Protein AF-A0A7T7ZWR4-F1 (afdb_monomer_lite)

Organism: NCBI:txid1756149

pLDDT: mean 96.73, std 4.01, range [71.0, 98.88]

Sequence (99 aa):
MNHNEAKLLYEKALEKWGHKSQLEMLQEESTELALATRKYIRNPNEETLTALASEIADVKIMMEQLALMIPDIIILSNEWCKVKLERLVKRLNENRFED

Structure (mmCIF, N/CA/C/O backbone):
data_AF-A0A7T7ZWR4-F1
#
_entry.id   AF-A0A7T7ZWR4-F1
#
loop_
_atom_site.group_PDB
_atom_site.id
_atom_site.type_symbol
_atom_site.label_atom_id
_atom_site.label_alt_id
_atom_site.label_comp_id
_atom_site.label_asym_id
_atom_site.label_entity_id
_atom_site.label_seq_id
_atom_site.pdbx_PDB_ins_code
_atom_site.Cartn_x
_atom_site.Cartn_y
_atom_site.Cartn_z
_atom_site.occupancy
_atom_site.B_iso_or_equiv
_atom_site.auth_seq_id
_atom_site.auth_comp_id
_atom_site.auth_asym_id
_atom_site.auth_atom_id
_atom_site.pdbx_PDB_model_num
ATOM 1 N N . MET A 1 1 ? 1.981 -10.400 17.057 1.00 80.38 1 MET A N 1
ATOM 2 C CA . MET A 1 1 ? 0.579 -9.964 16.950 1.00 80.38 1 MET A CA 1
ATOM 3 C C . MET A 1 1 ? -0.110 -10.858 15.937 1.00 80.38 1 MET A C 1
ATOM 5 O O . MET A 1 1 ? 0.429 -11.029 14.848 1.00 80.38 1 MET A O 1
ATOM 9 N N . ASN A 1 2 ? -1.214 -11.498 16.302 1.00 90.81 2 ASN A N 1
ATOM 10 C CA . ASN A 1 2 ? -2.021 -12.284 15.367 1.00 90.81 2 ASN A CA 1
ATOM 11 C C . ASN A 1 2 ? -3.008 -11.380 14.599 1.00 90.81 2 ASN A C 1
ATOM 13 O O . ASN A 1 2 ? -3.141 -10.195 14.902 1.00 90.81 2 ASN A O 1
ATOM 17 N N . HIS A 1 3 ? -3.701 -11.935 13.601 1.00 87.44 3 HIS A N 1
ATOM 18 C CA . HIS A 1 3 ? -4.626 -11.169 12.758 1.00 87.44 3 HIS A CA 1
ATOM 19 C C . HIS A 1 3 ? -5.762 -10.501 13.557 1.00 87.44 3 HIS A C 1
ATOM 21 O O . HIS A 1 3 ? -6.089 -9.345 13.306 1.00 87.44 3 HIS A O 1
ATOM 27 N N . ASN A 1 4 ? -6.321 -11.184 14.562 1.00 91.62 4 ASN A N 1
ATOM 28 C CA . ASN A 1 4 ? -7.406 -10.634 15.381 1.00 91.62 4 ASN A CA 1
ATOM 29 C C . ASN A 1 4 ? -6.923 -9.473 16.262 1.00 91.62 4 ASN A C 1
ATOM 31 O O . ASN A 1 4 ? -7.607 -8.461 16.380 1.00 91.62 4 ASN A O 1
ATOM 35 N N . GLU A 1 5 ? -5.734 -9.596 16.854 1.00 95.44 5 GLU A N 1
ATOM 36 C CA . GLU A 1 5 ? -5.108 -8.519 17.629 1.00 95.44 5 GLU A CA 1
ATOM 37 C C . GLU A 1 5 ? -4.815 -7.291 16.754 1.00 95.44 5 GLU A C 1
ATOM 39 O O . GLU A 1 5 ? -5.074 -6.166 17.179 1.00 95.44 5 GLU A O 1
ATOM 44 N N . ALA A 1 6 ? -4.329 -7.502 15.523 1.00 95.00 6 ALA A N 1
ATOM 45 C CA . ALA A 1 6 ? -4.081 -6.425 14.565 1.00 95.00 6 ALA A CA 1
ATOM 46 C C . ALA A 1 6 ? -5.383 -5.721 14.159 1.00 95.00 6 ALA A C 1
ATOM 48 O O . ALA A 1 6 ? -5.459 -4.495 14.196 1.00 95.00 6 ALA A O 1
ATOM 49 N N . LYS A 1 7 ? -6.441 -6.487 13.869 1.00 95.19 7 LYS A N 1
ATOM 50 C CA . LYS A 1 7 ? -7.757 -5.936 13.533 1.00 95.19 7 LYS A CA 1
ATOM 51 C C . LYS A 1 7 ? -8.318 -5.049 14.649 1.00 95.19 7 LYS A C 1
ATOM 53 O O . LYS A 1 7 ? -8.747 -3.934 14.373 1.00 95.19 7 LYS A O 1
ATOM 58 N N . LEU A 1 8 ? -8.254 -5.499 15.905 1.00 97.50 8 LEU A N 1
ATOM 59 C CA . LEU A 1 8 ? -8.688 -4.694 17.056 1.00 97.50 8 LEU A CA 1
ATOM 60 C C . LEU A 1 8 ? -7.880 -3.394 17.191 1.00 97.50 8 LEU A C 1
ATOM 62 O O . LEU A 1 8 ? -8.406 -2.377 17.641 1.00 97.50 8 LEU A O 1
ATOM 66 N N . LEU A 1 9 ? -6.594 -3.412 16.831 1.00 98.12 9 LEU A N 1
ATOM 67 C CA . LEU A 1 9 ? -5.767 -2.208 16.821 1.00 98.12 9 LEU A CA 1
ATOM 68 C C . LEU A 1 9 ? -6.203 -1.234 15.716 1.00 98.12 9 LEU A C 1
ATOM 70 O O . LEU A 1 9 ? -6.287 -0.033 15.970 1.00 98.12 9 LEU A O 1
ATOM 74 N N . TYR A 1 10 ? -6.529 -1.743 14.529 1.00 97.88 10 TYR A N 1
ATOM 75 C CA . TYR A 1 10 ? -7.039 -0.938 13.419 1.00 97.88 10 TYR A CA 1
ATOM 76 C C . TYR A 1 10 ? -8.396 -0.305 13.744 1.00 97.88 10 TYR A C 1
ATOM 78 O O . TYR A 1 10 ? -8.589 0.886 13.518 1.00 97.88 10 TYR A O 1
ATOM 86 N N . GLU A 1 11 ? -9.310 -1.056 14.363 1.00 97.81 11 GLU A N 1
ATOM 87 C CA . GLU A 1 11 ? -10.601 -0.530 14.827 1.00 97.81 11 GLU A CA 1
ATOM 88 C C . GLU A 1 11 ? -10.416 0.611 15.842 1.00 97.81 11 GLU A C 1
ATOM 90 O O . GLU A 1 11 ? -11.063 1.652 15.727 1.00 97.81 11 GLU A O 1
ATOM 95 N N . LYS A 1 12 ? -9.462 0.481 16.775 1.00 98.31 12 LYS A N 1
ATOM 96 C CA . LYS A 1 12 ? -9.113 1.565 17.713 1.00 98.31 12 LYS A CA 1
ATOM 97 C C . LYS A 1 12 ? -8.523 2.786 17.012 1.00 98.31 12 LYS A C 1
ATOM 99 O O . LYS A 1 12 ? -8.782 3.911 17.436 1.00 98.31 12 LYS A O 1
ATOM 104 N N . ALA A 1 13 ? -7.711 2.588 15.974 1.00 98.06 13 ALA A N 1
ATOM 105 C CA . ALA A 1 13 ? -7.162 3.692 15.193 1.00 98.06 13 ALA A CA 1
ATOM 106 C C . ALA A 1 13 ? -8.275 4.465 14.467 1.00 98.06 13 ALA A C 1
ATOM 108 O O . ALA A 1 13 ? -8.300 5.700 14.485 1.00 98.06 13 ALA A O 1
ATOM 109 N N . LEU A 1 14 ? -9.238 3.739 13.901 1.00 97.75 14 LEU A N 1
ATOM 110 C CA . LEU A 1 14 ? -10.416 4.314 13.259 1.00 97.75 14 LEU A CA 1
ATOM 111 C C . LEU A 1 14 ? -11.301 5.075 14.247 1.00 97.75 14 LEU A C 1
ATOM 113 O O . LEU A 1 14 ? -11.694 6.200 13.952 1.00 97.75 14 LEU A O 1
ATOM 117 N N . GLU A 1 15 ? -11.566 4.514 15.427 1.00 98.31 15 GLU A N 1
ATOM 118 C CA . GLU A 1 15 ? -12.341 5.189 16.477 1.00 98.31 15 GLU A CA 1
ATOM 119 C C . GLU A 1 15 ? -11.651 6.474 16.958 1.00 98.31 15 GLU A C 1
ATOM 121 O O . GLU A 1 15 ? -12.297 7.503 17.154 1.00 98.31 15 GLU A O 1
ATOM 126 N N . LYS A 1 16 ? -10.324 6.433 17.122 1.00 98.50 16 LYS A N 1
ATOM 127 C CA . LYS A 1 16 ? -9.553 7.545 17.683 1.00 98.50 16 LYS A CA 1
ATOM 128 C C . LYS A 1 16 ? -9.346 8.707 16.711 1.00 98.50 16 LYS A C 1
ATOM 130 O O . LYS A 1 16 ? -9.368 9.858 17.145 1.00 98.50 16 LYS A O 1
ATOM 135 N N . TRP A 1 17 ? -9.089 8.419 15.436 1.00 98.38 17 TRP A N 1
ATOM 136 C CA . TRP A 1 17 ? -8.665 9.430 14.455 1.00 98.38 17 TRP A CA 1
ATOM 137 C C . TRP A 1 17 ? -9.620 9.588 13.266 1.00 98.38 17 TRP A C 1
ATOM 139 O O . TRP A 1 17 ? -9.545 10.582 12.549 1.00 98.38 17 TRP A O 1
ATOM 149 N N . GLY A 1 18 ? -10.561 8.662 13.077 1.00 98.06 18 GLY A N 1
ATOM 150 C CA . GLY A 1 18 ? -11.566 8.728 12.020 1.00 98.06 18 GLY A CA 1
ATOM 151 C C . GLY A 1 18 ? -11.048 8.351 10.630 1.00 98.06 18 GLY A C 1
ATOM 152 O O . GLY A 1 18 ? -9.850 8.236 10.374 1.00 98.06 18 GLY A O 1
ATOM 153 N N . HIS A 1 19 ? -11.988 8.170 9.699 1.00 98.25 19 HIS A N 1
ATOM 154 C CA . HIS A 1 19 ? -11.697 7.639 8.363 1.00 98.25 19 HIS A CA 1
ATOM 155 C C . HIS A 1 19 ? -10.803 8.565 7.535 1.00 98.25 19 HIS A C 1
ATOM 157 O O . HIS A 1 19 ? -9.907 8.103 6.836 1.00 98.25 19 HIS A O 1
ATOM 163 N N . LYS A 1 20 ? -11.031 9.883 7.618 1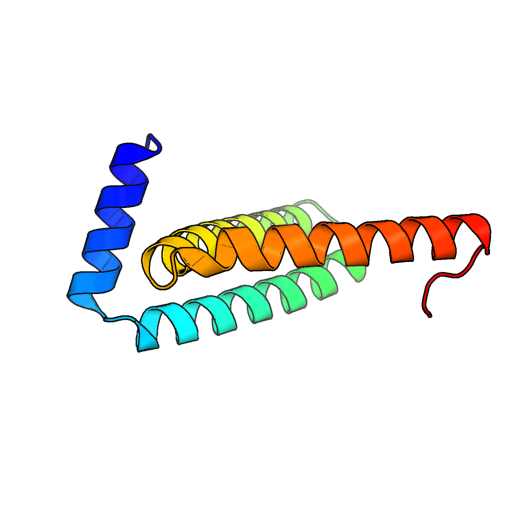.00 98.31 20 LYS A N 1
ATOM 164 C CA . LYS A 1 20 ? -10.272 10.864 6.834 1.00 98.31 20 LYS A CA 1
ATOM 165 C C . LYS A 1 20 ? -8.772 10.761 7.122 1.00 98.31 20 LYS A C 1
ATOM 167 O O . LYS A 1 20 ? -7.997 10.652 6.182 1.00 98.31 20 LYS A O 1
ATOM 172 N N . SER A 1 21 ? -8.384 10.729 8.396 1.00 98.56 21 SER A N 1
ATOM 173 C CA . SER A 1 21 ? -6.973 10.645 8.778 1.00 98.56 21 SER A CA 1
ATOM 174 C C . SER A 1 21 ? -6.332 9.318 8.374 1.00 98.56 21 SER A C 1
ATOM 176 O O . SER A 1 21 ? -5.171 9.313 7.988 1.00 98.56 21 SER A O 1
ATOM 178 N N . GLN A 1 22 ? -7.075 8.204 8.379 1.00 98.50 22 GLN A N 1
ATOM 179 C CA . GLN A 1 22 ? -6.541 6.935 7.868 1.00 98.50 22 GLN A CA 1
ATOM 180 C C . GLN A 1 22 ? -6.373 6.937 6.340 1.00 98.50 22 GLN A C 1
ATOM 182 O O . GLN A 1 22 ? -5.442 6.326 5.827 1.00 98.50 22 GLN A O 1
ATOM 187 N N 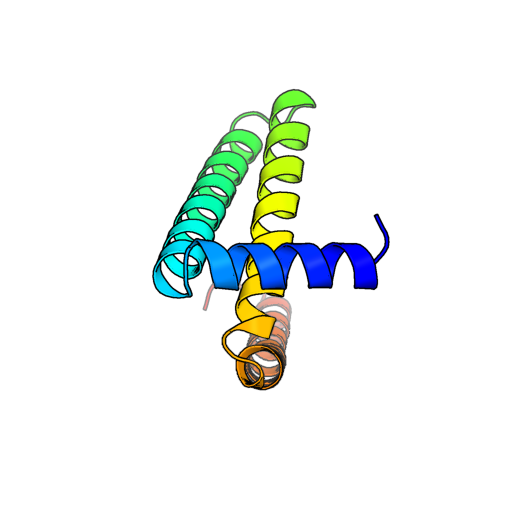. LEU A 1 23 ? -7.230 7.639 5.594 1.00 98.38 23 LEU A N 1
ATOM 188 C CA . LEU A 1 23 ? -7.052 7.808 4.146 1.00 98.38 23 LEU A CA 1
ATOM 189 C C . LEU A 1 23 ? -5.874 8.733 3.809 1.00 98.38 23 LEU A C 1
ATOM 191 O O . LEU A 1 23 ? -5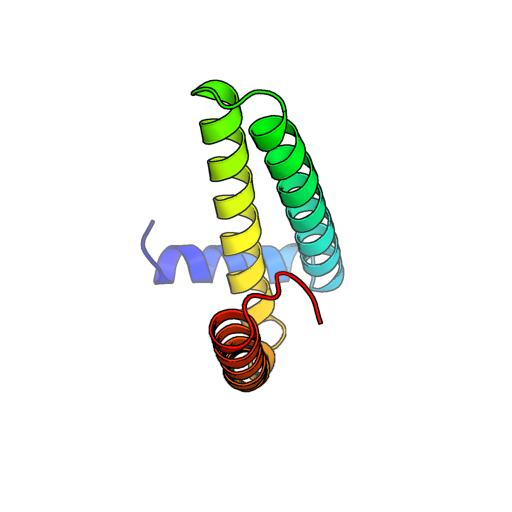.138 8.451 2.867 1.00 98.38 23 LEU A O 1
ATOM 195 N N . GLU A 1 24 ? -5.680 9.807 4.579 1.00 98.62 24 GLU A N 1
ATOM 196 C CA . GLU A 1 24 ? -4.506 10.684 4.461 1.00 98.62 24 GLU A CA 1
ATOM 197 C C . GLU A 1 24 ? -3.217 9.905 4.761 1.00 98.62 24 GLU A C 1
ATOM 199 O O . GLU A 1 24 ? -2.271 9.985 3.983 1.00 98.62 24 GLU A O 1
ATOM 204 N N . MET A 1 25 ? -3.223 9.065 5.801 1.00 98.62 25 MET A N 1
ATOM 205 C CA . MET A 1 25 ? -2.099 8.182 6.119 1.00 98.62 25 MET A CA 1
ATOM 206 C C . MET A 1 25 ? -1.831 7.168 4.997 1.00 98.62 25 MET A C 1
ATOM 208 O O . MET A 1 25 ? -0.707 7.044 4.535 1.00 98.62 25 MET A O 1
ATOM 212 N N . LEU A 1 26 ? -2.862 6.504 4.456 1.00 98.56 26 LEU A N 1
ATOM 213 C CA . LEU A 1 26 ? -2.701 5.600 3.307 1.00 98.56 26 LEU A CA 1
ATOM 214 C C . LEU A 1 26 ? -2.027 6.300 2.113 1.00 98.56 26 LEU A C 1
ATOM 216 O O . LEU A 1 26 ? -1.210 5.690 1.420 1.00 98.56 26 LEU A O 1
ATOM 220 N N . GLN A 1 27 ? -2.386 7.560 1.850 1.00 98.69 27 GLN A N 1
ATOM 221 C CA . GLN A 1 27 ? -1.778 8.364 0.790 1.00 98.69 27 GLN A CA 1
ATOM 222 C C . GLN A 1 27 ? -0.298 8.668 1.080 1.00 98.69 27 GLN A C 1
ATOM 224 O O . GLN A 1 27 ? 0.524 8.581 0.162 1.00 98.69 27 GLN A O 1
ATOM 229 N N . GLU A 1 28 ? 0.028 9.040 2.319 1.00 98.75 28 GLU A N 1
ATOM 230 C CA . GLU A 1 28 ? 1.393 9.323 2.776 1.00 98.75 28 GLU A CA 1
ATOM 231 C C . GLU A 1 28 ? 2.286 8.089 2.609 1.00 98.75 28 GLU A C 1
ATOM 233 O O . GLU A 1 28 ? 3.211 8.130 1.797 1.00 98.75 28 GLU A O 1
ATOM 238 N N . GLU A 1 29 ? 1.900 6.957 3.196 1.00 98.69 29 GLU A N 1
ATOM 239 C CA . GLU A 1 29 ? 2.644 5.688 3.128 1.00 98.69 29 GLU A CA 1
ATOM 240 C C . GLU A 1 29 ? 2.816 5.192 1.680 1.00 98.69 29 GLU A C 1
ATOM 242 O O . GLU A 1 29 ? 3.869 4.709 1.261 1.00 98.69 29 GLU A O 1
ATOM 247 N N . SER A 1 30 ? 1.792 5.374 0.834 1.00 98.75 30 SER A N 1
ATOM 248 C CA . SER A 1 30 ? 1.896 5.042 -0.597 1.00 98.75 30 SER A CA 1
ATOM 249 C C . SER A 1 30 ? 2.915 5.925 -1.330 1.00 98.75 30 SER A C 1
ATOM 251 O O . SER A 1 30 ? 3.561 5.483 -2.287 1.00 98.75 30 SER A O 1
ATOM 253 N N . THR A 1 31 ? 3.062 7.180 -0.901 1.00 98.75 31 THR A N 1
ATOM 254 C CA . THR A 1 31 ? 4.052 8.119 -1.444 1.00 98.75 31 THR A CA 1
ATOM 255 C C . THR A 1 31 ? 5.453 7.769 -0.951 1.00 98.75 31 THR A C 1
ATOM 257 O O . THR A 1 31 ? 6.399 7.773 -1.748 1.00 98.75 31 THR A O 1
ATOM 260 N N . GLU A 1 32 ? 5.598 7.409 0.321 1.00 98.81 32 GLU A N 1
ATOM 261 C CA . GLU A 1 32 ? 6.866 6.964 0.902 1.00 98.81 32 GLU A CA 1
ATOM 262 C C . GLU A 1 32 ? 7.358 5.670 0.246 1.00 98.81 32 GLU A C 1
ATOM 264 O O . GLU A 1 32 ? 8.511 5.616 -0.202 1.00 98.81 32 GLU A O 1
ATOM 269 N N . LEU A 1 33 ? 6.463 4.710 -0.014 1.00 98.88 33 LEU A N 1
ATOM 270 C CA . LEU A 1 33 ? 6.762 3.515 -0.808 1.00 98.88 33 LEU A CA 1
ATOM 271 C C . LEU A 1 33 ? 7.283 3.858 -2.212 1.00 98.88 33 LEU A C 1
ATOM 273 O O . LEU A 1 33 ? 8.269 3.271 -2.681 1.00 98.88 33 LEU A O 1
ATOM 277 N N . ALA A 1 34 ? 6.664 4.822 -2.900 1.00 98.81 34 ALA A N 1
ATOM 278 C CA . ALA A 1 34 ? 7.133 5.266 -4.212 1.00 98.81 34 ALA A CA 1
ATOM 279 C C . ALA A 1 34 ? 8.548 5.878 -4.136 1.00 98.81 34 ALA A C 1
ATOM 281 O O . ALA A 1 34 ? 9.410 5.586 -4.979 1.00 98.81 34 ALA A O 1
ATOM 282 N N . LEU A 1 35 ? 8.827 6.683 -3.105 1.00 98.75 35 LEU A N 1
ATOM 283 C CA . LEU A 1 35 ? 10.144 7.281 -2.871 1.00 98.75 35 LEU A CA 1
ATOM 284 C C . LEU A 1 35 ? 11.202 6.227 -2.508 1.00 98.75 35 LEU A C 1
ATOM 286 O O . LEU A 1 35 ? 12.312 6.272 -3.053 1.00 98.75 35 LEU A O 1
ATOM 290 N N . ALA A 1 36 ? 10.882 5.267 -1.640 1.00 98.75 36 ALA A N 1
ATOM 291 C CA . ALA A 1 36 ? 11.773 4.168 -1.270 1.00 98.75 36 ALA A CA 1
ATOM 292 C C . ALA A 1 36 ? 12.087 3.268 -2.471 1.00 98.75 36 ALA A C 1
ATOM 294 O O . ALA A 1 36 ? 13.252 2.941 -2.709 1.00 98.75 36 ALA A O 1
ATOM 295 N N . THR A 1 37 ? 11.086 2.985 -3.310 1.00 98.81 37 THR A N 1
ATOM 296 C CA . THR A 1 37 ? 11.272 2.268 -4.580 1.00 98.81 37 THR A CA 1
ATOM 297 C C . THR A 1 37 ? 12.282 2.997 -5.467 1.00 98.81 37 THR A C 1
ATOM 299 O O . THR A 1 37 ? 13.229 2.392 -5.975 1.00 98.81 37 THR A O 1
ATOM 302 N N . ARG A 1 38 ? 12.156 4.325 -5.607 1.00 98.69 38 ARG A N 1
ATOM 303 C CA . ARG A 1 38 ? 13.110 5.130 -6.387 1.00 98.69 38 ARG A CA 1
ATOM 304 C C . ARG A 1 38 ? 14.521 5.110 -5.794 1.00 98.69 38 ARG A C 1
ATOM 306 O O . ARG A 1 38 ? 15.490 5.087 -6.558 1.00 98.69 38 ARG A O 1
ATOM 313 N N . LYS A 1 39 ? 14.655 5.133 -4.464 1.00 98.56 39 LYS A N 1
ATOM 314 C CA . LYS A 1 39 ? 15.955 5.030 -3.776 1.00 98.56 39 LYS A CA 1
ATOM 315 C C . LYS A 1 39 ? 16.613 3.673 -4.044 1.00 98.56 39 LYS A C 1
ATOM 317 O O . LYS A 1 39 ? 17.782 3.662 -4.429 1.00 98.56 39 LYS A O 1
ATOM 322 N N . TYR A 1 40 ? 15.862 2.576 -3.926 1.00 98.75 40 TYR A N 1
ATOM 323 C CA . TYR A 1 40 ? 16.348 1.222 -4.202 1.00 98.75 40 TYR A CA 1
ATOM 324 C C . TYR A 1 40 ? 16.789 1.052 -5.662 1.00 98.75 40 TYR A C 1
ATOM 326 O O . TYR A 1 40 ? 17.889 0.572 -5.912 1.00 98.75 40 TYR A O 1
ATOM 334 N N . ILE A 1 41 ? 15.999 1.546 -6.627 1.00 98.56 41 ILE A N 1
ATOM 335 C CA . ILE A 1 41 ? 16.373 1.537 -8.056 1.00 98.56 41 ILE A CA 1
ATOM 336 C C . ILE A 1 41 ? 17.720 2.238 -8.292 1.00 98.56 41 ILE A C 1
ATOM 338 O O . ILE A 1 41 ? 18.516 1.791 -9.114 1.00 98.56 41 ILE A O 1
ATOM 342 N N . ARG A 1 42 ? 17.982 3.351 -7.594 1.00 98.50 42 ARG A N 1
ATOM 343 C CA . ARG A 1 42 ? 19.209 4.140 -7.777 1.00 98.50 42 ARG A CA 1
ATOM 344 C C . ARG A 1 42 ? 20.439 3.498 -7.132 1.00 98.50 42 ARG A C 1
ATOM 346 O O . ARG A 1 42 ? 21.533 3.671 -7.661 1.00 98.50 42 ARG A O 1
ATOM 353 N N . ASN A 1 43 ? 20.288 2.847 -5.981 1.00 98.06 43 ASN A N 1
ATOM 354 C CA . ASN A 1 43 ? 21.407 2.284 -5.224 1.00 98.06 43 ASN A CA 1
ATOM 355 C C . ASN A 1 43 ? 20.974 1.026 -4.451 1.00 98.06 43 ASN A C 1
ATOM 357 O O . ASN A 1 43 ? 20.754 1.117 -3.244 1.00 98.06 43 ASN A O 1
ATOM 361 N N . PRO A 1 44 ? 20.826 -0.128 -5.124 1.00 98.38 44 PRO A N 1
ATOM 362 C CA . PRO A 1 44 ? 20.313 -1.337 -4.495 1.00 98.38 44 PRO A CA 1
ATOM 363 C C . PRO A 1 44 ? 21.338 -1.915 -3.515 1.00 98.38 44 PRO A C 1
ATOM 365 O O . PRO A 1 44 ? 22.397 -2.406 -3.906 1.00 98.38 44 PRO A O 1
ATOM 368 N N . ASN A 1 45 ? 21.012 -1.862 -2.227 1.00 98.62 45 ASN A N 1
ATOM 369 C CA . ASN A 1 45 ? 21.823 -2.384 -1.128 1.00 98.62 45 ASN A CA 1
ATOM 370 C C . ASN A 1 45 ? 20.926 -2.791 0.058 1.00 98.62 45 ASN A C 1
ATOM 372 O O . ASN A 1 45 ? 19.708 -2.634 0.002 1.00 98.62 45 ASN A O 1
ATOM 376 N N . GLU A 1 46 ? 21.519 -3.328 1.125 1.00 98.56 46 GLU A N 1
ATOM 377 C CA . GLU A 1 46 ? 20.776 -3.807 2.302 1.00 98.56 46 GLU A CA 1
ATOM 378 C C . GLU A 1 46 ? 19.948 -2.703 2.981 1.00 98.56 46 GLU A C 1
ATOM 380 O O . GLU A 1 46 ? 18.797 -2.930 3.353 1.00 98.56 46 GLU A O 1
ATOM 385 N N . GLU A 1 47 ? 20.495 -1.490 3.078 1.00 98.62 47 GLU A N 1
ATOM 386 C CA . GLU A 1 47 ? 19.819 -0.337 3.680 1.00 98.62 47 GLU A CA 1
ATOM 387 C C . GLU A 1 47 ? 18.569 0.058 2.879 1.00 98.62 47 GLU A C 1
ATOM 389 O O . GLU A 1 47 ? 17.470 0.157 3.424 1.00 98.62 47 GLU A O 1
ATOM 394 N N . THR A 1 48 ? 18.713 0.236 1.565 1.00 98.62 48 THR A N 1
ATOM 395 C CA . THR A 1 48 ? 17.601 0.624 0.684 1.00 98.62 48 THR A CA 1
ATOM 396 C C . THR A 1 48 ? 16.571 -0.488 0.518 1.00 98.62 48 THR A C 1
ATOM 398 O O . THR A 1 48 ? 15.389 -0.185 0.362 1.00 98.62 48 THR A O 1
ATOM 401 N N . LEU A 1 49 ? 16.985 -1.758 0.584 1.00 98.75 49 LEU A N 1
ATOM 402 C CA . LEU A 1 49 ? 16.073 -2.902 0.615 1.00 98.75 49 LEU A CA 1
ATOM 403 C C . LEU A 1 49 ? 15.252 -2.919 1.906 1.00 98.75 49 LEU A C 1
ATOM 405 O O . LEU A 1 49 ? 14.042 -3.122 1.854 1.00 98.75 49 LEU A O 1
ATOM 409 N N . THR A 1 50 ? 15.899 -2.689 3.050 1.00 98.62 50 THR A N 1
ATOM 410 C CA . THR A 1 50 ? 15.229 -2.649 4.356 1.00 98.62 50 THR A CA 1
ATOM 411 C C . THR A 1 50 ? 14.244 -1.488 4.426 1.00 98.62 50 THR A C 1
ATOM 413 O O . THR A 1 50 ? 13.110 -1.687 4.854 1.00 98.62 50 THR A O 1
ATOM 416 N N . ALA 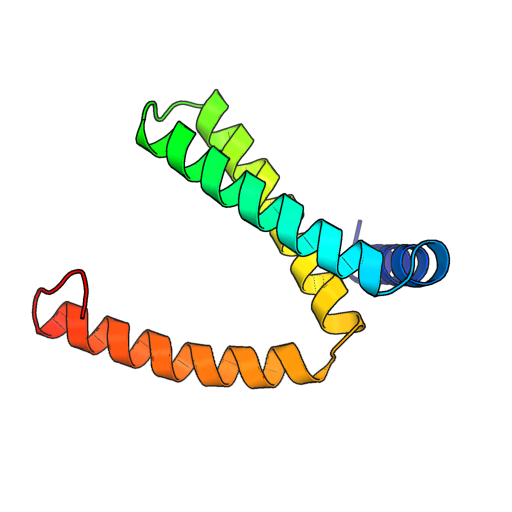A 1 51 ? 14.630 -0.307 3.929 1.00 98.62 51 ALA A N 1
ATOM 417 C CA . ALA A 1 51 ? 13.724 0.834 3.817 1.00 98.62 51 AL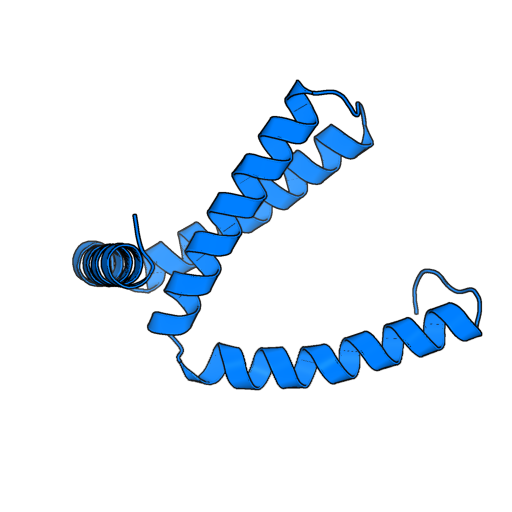A A CA 1
ATOM 418 C C . ALA A 1 51 ? 12.511 0.495 2.938 1.00 98.62 51 ALA A C 1
ATOM 420 O O . ALA A 1 51 ? 11.379 0.649 3.375 1.00 98.62 51 ALA A O 1
ATOM 421 N N . LEU A 1 52 ? 12.731 -0.061 1.740 1.00 98.75 52 LEU A N 1
ATOM 422 C CA . LEU A 1 52 ? 11.643 -0.480 0.852 1.00 98.75 52 LEU A CA 1
ATOM 423 C C . LEU A 1 52 ? 10.711 -1.512 1.510 1.00 98.75 52 LEU A C 1
ATOM 425 O O . LEU A 1 52 ? 9.497 -1.432 1.350 1.00 98.75 52 LEU A O 1
ATOM 429 N N . ALA A 1 53 ? 11.264 -2.477 2.247 1.00 98.75 53 ALA A N 1
ATOM 430 C CA . ALA A 1 53 ? 10.479 -3.475 2.964 1.00 98.75 53 ALA A CA 1
ATOM 431 C C . ALA A 1 53 ? 9.635 -2.865 4.097 1.00 98.75 53 ALA A C 1
ATOM 433 O O . ALA A 1 53 ? 8.522 -3.345 4.321 1.00 98.75 53 ALA A O 1
ATOM 434 N N . SER A 1 54 ? 10.140 -1.824 4.772 1.00 98.69 54 SER A N 1
ATOM 435 C CA . SER A 1 54 ? 9.387 -1.069 5.781 1.00 98.69 54 SER A CA 1
ATOM 436 C C . SER A 1 54 ? 8.160 -0.414 5.157 1.00 98.69 54 SER A C 1
ATOM 438 O O . SER A 1 54 ? 7.049 -0.770 5.531 1.00 98.69 54 SER A O 1
ATOM 440 N N . GLU A 1 55 ? 8.342 0.383 4.100 1.00 98.75 55 GLU A N 1
ATOM 441 C CA . GLU A 1 55 ? 7.220 1.085 3.454 1.00 98.75 55 GLU A CA 1
ATOM 442 C C . GLU A 1 55 ? 6.171 0.113 2.876 1.00 98.75 55 GLU A C 1
ATOM 444 O O . GLU A 1 55 ? 4.972 0.386 2.840 1.00 98.75 55 GLU A O 1
ATOM 449 N N . ILE A 1 56 ? 6.597 -1.076 2.423 1.00 98.69 56 ILE A N 1
ATOM 450 C CA . ILE A 1 56 ? 5.663 -2.141 2.020 1.00 98.69 56 ILE A CA 1
ATOM 451 C C . ILE A 1 56 ? 4.822 -2.606 3.215 1.00 98.69 56 ILE A C 1
ATOM 453 O O . ILE A 1 56 ? 3.633 -2.889 3.050 1.00 98.69 56 ILE A O 1
ATOM 457 N N . ALA A 1 57 ? 5.423 -2.755 4.396 1.00 98.44 57 ALA A N 1
ATOM 458 C CA . ALA A 1 57 ? 4.702 -3.150 5.600 1.00 98.44 57 ALA A CA 1
ATOM 459 C C . ALA A 1 57 ? 3.684 -2.078 6.012 1.00 98.44 57 ALA A C 1
ATOM 461 O O . ALA A 1 57 ? 2.541 -2.435 6.315 1.00 98.44 57 ALA A O 1
ATOM 462 N N . ASP A 1 58 ? 4.060 -0.805 5.930 1.00 98.62 58 ASP A N 1
ATOM 463 C CA . ASP A 1 58 ? 3.191 0.319 6.277 1.00 98.62 58 ASP A CA 1
ATOM 464 C C . ASP A 1 58 ? 1.994 0.416 5.317 1.00 98.62 58 ASP A C 1
ATOM 466 O O . ASP A 1 58 ? 0.836 0.368 5.750 1.00 98.62 58 ASP A O 1
ATOM 470 N N . VAL A 1 59 ? 2.223 0.348 3.998 1.00 98.50 59 VAL A N 1
ATOM 471 C CA . VAL A 1 59 ? 1.130 0.291 3.007 1.00 98.50 59 VAL A CA 1
ATOM 472 C C . VAL A 1 59 ? 0.235 -0.935 3.211 1.00 98.50 59 VAL A C 1
ATOM 474 O O . VAL A 1 59 ? -0.989 -0.821 3.107 1.00 98.50 59 VAL A O 1
ATOM 477 N N . LYS A 1 60 ? 0.791 -2.108 3.545 1.00 97.94 60 LYS A N 1
ATOM 478 C CA . LYS A 1 60 ? -0.021 -3.305 3.841 1.00 97.94 60 LYS A CA 1
ATOM 479 C C . LYS A 1 60 ? -0.940 -3.084 5.038 1.00 97.94 60 LYS A C 1
ATOM 481 O O . LYS A 1 60 ? -2.109 -3.453 4.963 1.00 97.94 60 LYS A O 1
ATOM 486 N N . ILE A 1 61 ? -0.442 -2.472 6.111 1.00 97.94 61 ILE A N 1
ATOM 487 C CA . ILE A 1 61 ? -1.260 -2.112 7.274 1.00 97.94 61 ILE A CA 1
ATOM 488 C C . ILE A 1 61 ? -2.383 -1.162 6.849 1.00 97.94 61 ILE A C 1
ATOM 490 O O . ILE A 1 61 ? -3.544 -1.384 7.199 1.00 97.94 61 ILE A O 1
ATOM 494 N N . MET A 1 62 ? -2.068 -0.147 6.046 1.00 98.19 62 MET A N 1
ATOM 495 C CA . MET A 1 62 ? -3.066 0.820 5.593 1.00 98.19 62 MET A CA 1
ATOM 496 C C . MET A 1 62 ? -4.107 0.216 4.641 1.00 98.19 62 MET A C 1
ATOM 498 O O . MET A 1 62 ? -5.271 0.618 4.688 1.00 98.19 62 MET A O 1
ATOM 502 N N . MET A 1 63 ? -3.753 -0.795 3.840 1.00 97.56 63 MET A N 1
ATOM 503 C CA . MET A 1 63 ? -4.721 -1.556 3.038 1.00 97.56 63 MET A CA 1
ATOM 504 C C . MET A 1 63 ? -5.704 -2.358 3.904 1.00 97.56 63 MET A C 1
ATOM 506 O O . MET A 1 63 ? -6.891 -2.409 3.579 1.00 97.56 63 MET A O 1
ATOM 510 N N . GLU A 1 64 ? -5.249 -2.943 5.015 1.00 96.81 64 GLU A N 1
ATOM 511 C CA . GLU A 1 64 ? -6.134 -3.626 5.971 1.00 96.81 64 GLU A CA 1
ATOM 512 C C . GLU A 1 64 ? -7.097 -2.630 6.639 1.00 96.81 64 GLU A C 1
ATOM 514 O O . GLU A 1 64 ? -8.298 -2.888 6.733 1.00 96.81 64 GLU A O 1
ATOM 519 N N . GLN A 1 65 ? -6.611 -1.447 7.036 1.00 97.81 65 GLN A N 1
ATOM 520 C CA . GLN A 1 65 ? -7.484 -0.393 7.569 1.00 97.81 65 GLN A CA 1
ATOM 521 C C . GLN A 1 65 ? -8.493 0.108 6.527 1.00 97.81 65 GLN A C 1
ATOM 523 O O . GLN A 1 65 ? -9.664 0.323 6.848 1.00 97.81 65 GLN A O 1
ATOM 528 N N . LEU A 1 66 ? -8.074 0.249 5.265 1.00 97.81 66 LEU A N 1
ATOM 529 C CA . LEU A 1 66 ? -8.960 0.615 4.160 1.00 97.81 66 LEU A CA 1
ATOM 530 C C . LEU A 1 66 ? -10.085 -0.409 3.974 1.00 97.81 66 LEU A C 1
ATOM 532 O O . LEU A 1 66 ? -11.235 -0.015 3.775 1.00 97.81 66 LEU A O 1
ATOM 536 N N . ALA A 1 67 ? -9.776 -1.703 4.084 1.00 96.69 67 ALA A N 1
ATOM 537 C CA . ALA A 1 67 ? -10.769 -2.770 3.999 1.00 96.69 67 ALA A CA 1
ATOM 538 C C . ALA A 1 67 ? -11.812 -2.699 5.127 1.00 96.69 67 ALA A C 1
ATOM 540 O O . ALA A 1 67 ? -12.979 -3.011 4.898 1.00 96.69 67 ALA A O 1
ATOM 541 N N . LEU A 1 68 ? -11.426 -2.254 6.328 1.00 96.50 68 LEU A N 1
ATOM 542 C CA . LEU A 1 68 ? -12.373 -2.024 7.426 1.00 96.50 68 LEU A CA 1
ATOM 543 C C . LEU A 1 68 ? -13.270 -0.805 7.172 1.00 96.50 68 LEU A C 1
ATOM 545 O O . LEU A 1 68 ? -14.457 -0.843 7.493 1.00 96.50 68 LEU A O 1
ATOM 549 N N . MET A 1 69 ? -12.724 0.265 6.585 1.00 97.12 69 MET A N 1
ATOM 550 C CA . MET A 1 69 ? -13.484 1.482 6.271 1.00 97.12 69 MET A CA 1
ATOM 551 C C . MET A 1 69 ? -14.456 1.301 5.104 1.00 97.12 69 MET A C 1
ATOM 553 O O . MET A 1 69 ? -15.533 1.899 5.105 1.00 97.12 69 MET A O 1
ATOM 557 N N . ILE A 1 70 ? -14.057 0.531 4.089 1.00 96.94 70 ILE A N 1
ATOM 558 C CA . ILE A 1 70 ? -14.798 0.342 2.839 1.00 96.94 70 ILE A CA 1
ATOM 559 C C . ILE A 1 70 ? -14.802 -1.158 2.501 1.00 96.94 70 ILE A C 1
ATOM 561 O O . ILE A 1 70 ? -14.019 -1.589 1.659 1.00 96.94 70 ILE A O 1
ATOM 565 N N . PRO A 1 71 ? -15.670 -1.977 3.122 1.00 93.00 71 PRO A N 1
ATOM 566 C CA . PRO A 1 71 ? -15.639 -3.436 2.957 1.00 93.00 71 PRO A CA 1
ATOM 567 C C . PRO A 1 71 ? -15.687 -3.922 1.499 1.00 93.00 71 PRO A C 1
ATOM 569 O O . PRO A 1 71 ? -14.984 -4.863 1.127 1.00 93.00 71 PRO A O 1
ATOM 572 N N . ASP A 1 72 ? -16.445 -3.232 0.643 1.00 96.31 72 ASP A N 1
ATOM 573 C CA . ASP A 1 72 ? -16.588 -3.589 -0.774 1.00 96.31 72 ASP A CA 1
ATOM 574 C C . ASP A 1 72 ? -15.309 -3.351 -1.600 1.00 96.31 72 ASP A C 1
ATOM 576 O O . ASP A 1 72 ? -15.163 -3.912 -2.690 1.00 96.31 72 ASP A O 1
ATOM 580 N N . ILE A 1 73 ? -14.343 -2.564 -1.098 1.00 96.19 73 ILE A N 1
ATOM 581 C CA . ILE A 1 73 ? -13.118 -2.213 -1.835 1.00 96.19 73 ILE A CA 1
ATOM 582 C C . ILE A 1 73 ? -12.287 -3.448 -2.190 1.00 96.19 73 ILE A C 1
ATOM 584 O O . ILE A 1 73 ? -11.656 -3.488 -3.247 1.00 96.19 73 ILE A O 1
ATOM 588 N N . ILE A 1 74 ? -12.309 -4.484 -1.348 1.00 93.75 74 ILE A N 1
ATOM 589 C CA . ILE A 1 74 ? -11.564 -5.724 -1.584 1.00 93.75 74 ILE A CA 1
ATOM 590 C C . ILE A 1 74 ? -12.185 -6.512 -2.735 1.00 93.75 74 ILE A C 1
ATOM 592 O O . ILE A 1 74 ? -11.469 -7.023 -3.594 1.00 93.75 74 ILE A O 1
ATOM 596 N N . ILE A 1 75 ? -13.514 -6.570 -2.803 1.00 95.00 75 ILE A N 1
ATOM 597 C CA . ILE A 1 75 ? -14.219 -7.251 -3.893 1.00 95.00 75 ILE A CA 1
ATOM 598 C C . ILE A 1 75 ? -13.933 -6.525 -5.212 1.00 95.00 75 ILE A C 1
ATOM 600 O O . ILE A 1 75 ? -13.421 -7.137 -6.152 1.00 95.00 75 ILE A O 1
ATOM 604 N N . LEU A 1 76 ? -14.157 -5.208 -5.245 1.00 97.56 76 LEU A N 1
ATOM 605 C CA . LEU A 1 76 ? -13.957 -4.390 -6.443 1.00 97.56 76 LEU A CA 1
ATOM 606 C C . LEU A 1 76 ? -12.493 -4.388 -6.908 1.00 97.56 76 LEU A C 1
ATOM 608 O O . LEU A 1 76 ? -12.214 -4.509 -8.102 1.00 97.56 76 LEU A O 1
ATOM 612 N N . SER A 1 77 ? -11.532 -4.279 -5.986 1.00 96.88 77 SER A N 1
ATOM 613 C CA . SER A 1 77 ? -10.105 -4.308 -6.337 1.00 96.88 77 SER A CA 1
ATOM 614 C C . SER A 1 77 ? -9.680 -5.663 -6.905 1.00 96.88 77 SER A C 1
ATOM 616 O O . SER A 1 77 ? -8.943 -5.694 -7.889 1.00 96.88 77 SER A O 1
ATOM 618 N N . ASN A 1 78 ? -10.197 -6.777 -6.377 1.00 95.12 78 ASN A N 1
ATOM 619 C CA . ASN A 1 78 ? -9.932 -8.112 -6.915 1.00 95.12 78 ASN A CA 1
ATOM 620 C C . ASN A 1 78 ? -10.495 -8.305 -8.332 1.00 95.12 78 ASN A C 1
ATOM 622 O O . ASN A 1 78 ? -9.851 -8.945 -9.168 1.00 95.12 78 ASN A O 1
ATOM 626 N N . GLU A 1 79 ? -11.667 -7.745 -8.633 1.00 97.25 79 GLU A N 1
ATOM 627 C CA . GLU A 1 79 ? -12.213 -7.736 -9.996 1.00 97.25 79 GLU A CA 1
ATOM 628 C C . GLU A 1 79 ? -11.308 -6.953 -10.955 1.00 97.25 79 GLU A C 1
ATOM 630 O O . GLU A 1 79 ? -10.935 -7.460 -12.017 1.00 97.25 79 GLU A O 1
ATOM 635 N N . TRP A 1 80 ? -10.856 -5.765 -10.549 1.00 98.06 80 TRP A N 1
ATOM 636 C CA . TRP A 1 80 ? -9.893 -4.980 -11.324 1.00 98.06 80 TRP A CA 1
ATOM 637 C C . TRP A 1 80 ? -8.531 -5.666 -11.474 1.00 98.06 80 TRP A C 1
ATOM 639 O O . TRP A 1 80 ? -7.897 -5.528 -12.524 1.00 98.06 80 TRP A O 1
ATOM 649 N N . CYS A 1 81 ? -8.076 -6.422 -10.474 1.00 97.31 81 CYS A N 1
ATOM 650 C CA . CYS A 1 81 ? -6.850 -7.214 -10.560 1.00 97.31 81 CYS A CA 1
ATOM 651 C C . CYS A 1 81 ? -6.916 -8.230 -11.703 1.00 97.31 81 CYS A C 1
ATOM 653 O O . CYS A 1 81 ? -5.952 -8.327 -12.460 1.00 97.31 81 CYS A O 1
ATOM 655 N N . LYS A 1 82 ? -8.049 -8.919 -11.899 1.00 97.31 82 LYS A N 1
ATOM 656 C CA . LYS A 1 82 ? -8.228 -9.858 -13.026 1.00 97.31 82 LYS A CA 1
ATOM 657 C C . LYS A 1 82 ? -8.008 -9.157 -14.368 1.00 97.31 82 LYS A C 1
ATOM 659 O O . LYS A 1 82 ? -7.163 -9.584 -15.150 1.00 97.31 82 LYS A O 1
ATOM 664 N N . VAL A 1 83 ? -8.663 -8.011 -14.569 1.00 97.19 83 VAL A N 1
ATOM 665 C CA . VAL A 1 83 ? -8.520 -7.198 -15.791 1.00 97.19 83 VAL A CA 1
ATOM 666 C C . VAL A 1 83 ? -7.071 -6.737 -15.995 1.00 97.19 83 VAL A C 1
ATOM 668 O O . VAL A 1 83 ? -6.544 -6.771 -17.107 1.00 97.19 83 VAL A O 1
ATOM 671 N N . LYS A 1 84 ? -6.390 -6.294 -14.931 1.00 96.81 84 LYS A N 1
ATOM 672 C CA . LYS A 1 84 ? -4.989 -5.845 -15.013 1.00 96.81 84 LYS A CA 1
ATOM 673 C C . LYS A 1 84 ? -4.023 -6.998 -15.313 1.00 96.81 84 LYS A C 1
ATOM 675 O O . LYS A 1 84 ? -3.060 -6.793 -16.052 1.00 96.81 84 LYS A O 1
ATOM 680 N N . LEU A 1 85 ? -4.281 -8.194 -14.786 1.00 97.69 85 LEU A N 1
ATOM 681 C CA . LEU A 1 85 ? -3.487 -9.391 -15.070 1.00 97.69 85 LEU A CA 1
ATOM 682 C C . LEU A 1 85 ? -3.668 -9.860 -16.517 1.00 97.69 85 LEU A C 1
ATOM 684 O O . LEU A 1 85 ? -2.680 -10.186 -17.167 1.00 97.69 85 LEU A O 1
ATOM 688 N N . GLU A 1 86 ? -4.882 -9.806 -17.065 1.00 96.94 86 GLU A N 1
ATOM 689 C CA . GLU A 1 86 ? -5.120 -10.075 -18.491 1.00 96.94 86 GLU A CA 1
ATOM 690 C C . GLU A 1 86 ? -4.328 -9.111 -19.393 1.00 96.94 86 GLU A C 1
ATOM 692 O O . GLU A 1 86 ? -3.701 -9.534 -20.368 1.00 96.94 86 GLU A O 1
ATOM 697 N N . ARG A 1 87 ? -4.264 -7.820 -19.033 1.00 96.19 87 ARG A N 1
ATOM 698 C CA . ARG A 1 87 ? -3.414 -6.839 -19.739 1.00 96.19 87 ARG A CA 1
ATOM 699 C C . ARG A 1 87 ? -1.928 -7.169 -19.629 1.00 96.19 87 ARG A C 1
ATOM 701 O O . ARG A 1 87 ? -1.193 -7.011 -20.600 1.00 96.19 87 ARG A O 1
ATOM 708 N N . LEU A 1 88 ? -1.468 -7.633 -18.466 1.00 96.81 88 LEU A N 1
ATOM 709 C CA . LEU A 1 88 ? -0.089 -8.096 -18.302 1.00 96.81 88 LEU A CA 1
ATOM 710 C C . LEU A 1 88 ? 0.207 -9.301 -19.208 1.00 96.81 88 LEU A C 1
ATOM 712 O O . LEU A 1 88 ? 1.224 -9.286 -19.895 1.00 96.81 88 LEU A O 1
ATOM 716 N N . VAL A 1 89 ? -0.691 -10.290 -19.279 1.00 97.31 89 VAL A N 1
ATOM 717 C CA . VAL A 1 89 ? -0.558 -11.445 -20.190 1.00 97.31 89 VAL A CA 1
ATOM 718 C C . VAL A 1 89 ? -0.451 -10.988 -21.645 1.00 97.31 89 VAL A C 1
ATOM 720 O O . VAL A 1 89 ? 0.430 -11.447 -22.371 1.00 97.31 89 VAL A O 1
ATOM 723 N N . LYS A 1 90 ? -1.297 -10.044 -22.071 1.00 96.81 90 LYS A N 1
ATOM 724 C CA . LYS A 1 90 ? -1.233 -9.477 -23.423 1.00 96.81 90 LYS A CA 1
ATOM 725 C C . LYS A 1 90 ? 0.125 -8.822 -23.708 1.00 96.81 90 LYS A C 1
ATOM 727 O O . LYS A 1 90 ? 0.747 -9.134 -24.718 1.00 96.81 90 LYS A O 1
ATOM 732 N N . ARG A 1 91 ? 0.605 -7.966 -22.800 1.00 96.19 91 ARG A N 1
ATOM 733 C CA . ARG A 1 91 ? 1.910 -7.290 -22.911 1.00 96.19 91 ARG A CA 1
ATOM 734 C C . ARG A 1 91 ? 3.077 -8.272 -23.015 1.00 96.19 91 ARG A C 1
ATOM 736 O O . ARG A 1 91 ?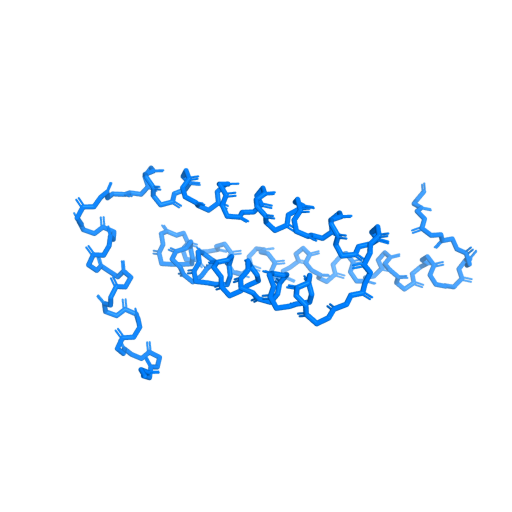 3.957 -8.074 -23.849 1.00 96.19 91 ARG A O 1
ATOM 743 N N . LEU A 1 92 ? 3.049 -9.351 -22.229 1.00 97.06 92 LEU A N 1
ATOM 744 C CA . LEU A 1 92 ? 4.042 -10.427 -22.304 1.00 97.06 92 LEU A CA 1
ATOM 745 C C . LEU A 1 92 ? 4.035 -11.108 -23.681 1.00 97.06 92 LEU A C 1
ATOM 747 O O . LEU A 1 92 ? 5.095 -11.272 -24.277 1.00 97.06 92 LEU A O 1
ATOM 751 N N . ASN A 1 93 ? 2.858 -11.440 -24.220 1.00 97.19 93 ASN A N 1
ATOM 752 C CA . ASN A 1 93 ? 2.737 -12.068 -25.543 1.00 97.19 93 ASN A CA 1
ATOM 753 C C . ASN A 1 93 ? 3.195 -11.150 -26.688 1.00 97.19 93 ASN A C 1
ATOM 755 O O . ASN A 1 93 ? 3.681 -11.624 -27.712 1.00 97.19 93 ASN A O 1
ATOM 759 N N . GLU A 1 94 ? 3.041 -9.839 -26.518 1.00 97.00 94 GLU A N 1
ATOM 760 C CA . GLU A 1 94 ? 3.414 -8.828 -27.512 1.00 97.00 94 GLU A CA 1
ATOM 761 C C . GLU A 1 94 ? 4.841 -8.282 -27.319 1.00 97.00 94 GLU A C 1
ATOM 763 O O . GLU A 1 94 ? 5.273 -7.438 -28.101 1.00 97.00 94 GLU A O 1
ATOM 768 N N . ASN A 1 95 ? 5.583 -8.745 -26.304 1.00 94.56 95 ASN A N 1
ATOM 769 C CA . ASN A 1 95 ? 6.891 -8.207 -25.905 1.00 94.56 95 ASN A CA 1
ATOM 770 C C . ASN A 1 95 ? 6.888 -6.680 -25.674 1.00 94.56 95 ASN A C 1
ATOM 772 O O . ASN A 1 95 ? 7.836 -5.981 -26.041 1.00 94.56 95 ASN A O 1
ATOM 776 N N . ARG A 1 96 ? 5.824 -6.148 -25.061 1.00 94.75 96 ARG A N 1
ATOM 777 C CA . ARG A 1 96 ? 5.687 -4.720 -24.723 1.00 94.75 96 ARG A CA 1
ATOM 778 C C . ARG A 1 96 ? 5.762 -4.514 -23.213 1.00 94.75 96 ARG A C 1
ATOM 780 O O . ARG A 1 96 ? 5.195 -5.289 -22.452 1.00 94.75 96 ARG A O 1
ATOM 787 N N . PHE A 1 97 ? 6.453 -3.466 -22.768 1.00 87.12 97 PHE A N 1
ATOM 788 C CA . PHE A 1 97 ? 6.528 -3.119 -21.342 1.00 87.12 97 PHE A CA 1
ATOM 789 C C . PHE A 1 97 ? 5.314 -2.291 -20.891 1.00 87.12 97 PHE A C 1
ATOM 791 O O . PHE A 1 97 ? 4.772 -2.515 -19.809 1.00 87.12 97 PHE A O 1
ATOM 798 N N . GLU A 1 98 ? 4.822 -1.398 -21.748 1.00 82.69 98 GLU A N 1
ATOM 799 C CA . GLU A 1 98 ? 3.682 -0.505 -21.505 1.00 82.69 98 GLU A CA 1
ATOM 800 C C . GLU A 1 98 ? 2.705 -0.554 -22.696 1.00 82.69 98 GLU A C 1
ATOM 802 O O . GLU A 1 98 ? 3.072 -1.043 -23.770 1.00 82.69 98 GLU A O 1
ATOM 807 N N . ASP A 1 99 ? 1.449 -0.153 -22.456 1.00 71.00 99 ASP A N 1
ATOM 808 C CA . ASP A 1 99 ? 0.339 -0.230 -23.426 1.00 71.00 99 ASP A CA 1
ATOM 809 C C . ASP A 1 99 ? 0.522 0.698 -24.639 1.00 71.00 99 ASP A C 1
ATOM 811 O O . ASP A 1 99 ? 1.001 1.840 -24.462 1.00 71.00 99 ASP A O 1
#

Foldseek 3Di:
DDPVVLLVVLVVVCVVPNDVVLVVQLVVLVVQLVVLVVVCVVPPDPVSVVSNVVSVVSNVSSVSSVCVVPVCCVVVVVVVVVVVVVVVVVCVVVVHPHD

Radius of gyration: 16.71 Å; chains: 1; bounding box: 38×23×45 Å

Secondary structure (DSSP, 8-state):
--HHHHHHHHHHHHHHHHHHHHHHHHHHHHHHHHHHHHHHHHS-SHHHHHHHHHHHHHHHHHHHHHHHH-THHHHHHHHHHHHHHHHHHHHHHTT-S--